Protein AF-A0A7X0LHN7-F1 (afdb_monomer_lite)

pLDDT: mean 94.03, std 6.89, range [61.16, 98.5]

Sequence (80 aa):
MEHLTGAYGVIEAKLANGNWALGERYSVVDPYLAVFYRWGMRMSIDMPKSFPNWTCHARRIEARPAVQRALEQENISLWR

Radius of gyration: 12.18 Å; chains: 1; bounding box: 29×21×32 Å

Foldseek 3Di:
DVVLLVVLVVQLVCLVQALANPHDDHDPVLVVLLVVLLVCLVVVNPCCVSRVSSVSSNVVQCPDPVNVVVCVVVVHDSND

Structure (mmCIF, N/CA/C/O backbone):
data_AF-A0A7X0LHN7-F1
#
_entry.id   AF-A0A7X0LHN7-F1
#
loop_
_atom_site.group_PDB
_atom_site.id
_atom_site.type_symbol
_atom_site.label_atom_id
_atom_site.label_alt_id
_atom_site.label_comp_id
_atom_site.label_asym_id
_atom_site.label_entity_id
_atom_site.label_seq_id
_atom_site.pdbx_PDB_ins_code
_atom_site.Cartn_x
_atom_site.Cartn_y
_atom_site.Cartn_z
_atom_site.occupancy
_atom_site.B_iso_or_equiv
_atom_site.auth_seq_id
_atom_site.auth_comp_id
_atom_site.auth_asym_id
_atom_site.auth_atom_id
_atom_site.pdbx_PDB_model_num
ATOM 1 N N . MET A 1 1 ? 14.321 -14.470 -7.251 1.00 61.16 1 MET A N 1
ATOM 2 C CA . MET A 1 1 ? 13.996 -13.027 -7.345 1.00 61.16 1 MET A CA 1
ATOM 3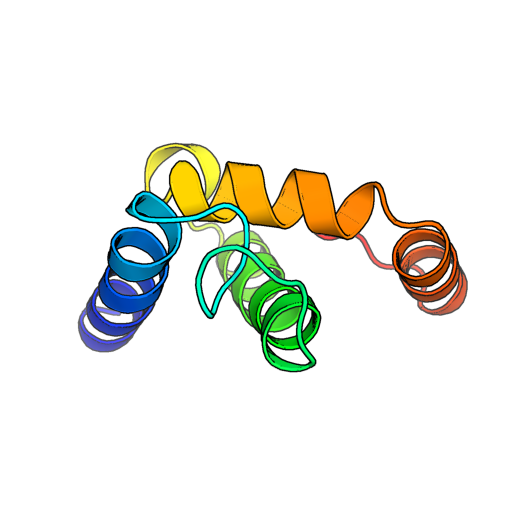 C C . MET A 1 1 ? 13.185 -12.721 -8.597 1.00 61.16 1 MET A C 1
ATOM 5 O O . MET A 1 1 ? 12.146 -12.098 -8.464 1.00 61.16 1 MET A O 1
ATOM 9 N N . GLU A 1 2 ? 13.572 -13.237 -9.767 1.00 65.12 2 GLU A N 1
ATOM 10 C CA . GLU A 1 2 ? 12.880 -13.003 -11.050 1.00 65.12 2 GLU A CA 1
ATOM 11 C C . GLU A 1 2 ? 11.365 -13.303 -11.028 1.00 65.12 2 GLU A C 1
ATOM 13 O O . GLU A 1 2 ? 10.558 -12.466 -11.428 1.00 65.12 2 GLU A O 1
ATOM 18 N N . HIS A 1 3 ? 10.948 -14.435 -10.446 1.00 75.50 3 HIS A N 1
ATOM 19 C CA . HIS A 1 3 ? 9.523 -14.781 -10.330 1.00 75.50 3 HIS A CA 1
ATOM 20 C C . HIS A 1 3 ? 8.717 -13.834 -9.423 1.00 75.50 3 HIS A C 1
ATOM 22 O O . HIS A 1 3 ? 7.544 -13.578 -9.688 1.00 75.50 3 HIS A O 1
ATOM 28 N N . LEU A 1 4 ? 9.339 -13.290 -8.370 1.00 81.75 4 LEU A N 1
ATOM 29 C CA . LEU A 1 4 ? 8.678 -12.366 -7.444 1.00 81.75 4 LEU A CA 1
ATOM 30 C C . LEU A 1 4 ? 8.444 -11.009 -8.113 1.00 81.75 4 LEU A C 1
ATOM 32 O O . LEU A 1 4 ? 7.343 -10.469 -8.045 1.00 81.75 4 LEU A O 1
ATOM 36 N N . THR A 1 5 ? 9.458 -10.496 -8.813 1.00 79.19 5 THR A N 1
ATOM 37 C CA . THR A 1 5 ? 9.359 -9.243 -9.570 1.00 79.19 5 THR A CA 1
ATOM 38 C C . THR A 1 5 ? 8.295 -9.342 -10.663 1.00 79.19 5 THR A C 1
ATOM 40 O O . THR A 1 5 ? 7.511 -8.411 -10.827 1.00 79.19 5 THR A O 1
ATOM 43 N N . GLY A 1 6 ? 8.198 -10.489 -11.348 1.00 88.38 6 GLY A N 1
ATOM 44 C CA . GLY A 1 6 ? 7.130 -10.749 -12.317 1.00 88.38 6 GLY A CA 1
ATOM 45 C C . GLY A 1 6 ? 5.733 -10.696 -11.691 1.00 88.38 6 GLY A C 1
ATOM 46 O O . GLY A 1 6 ? 4.860 -9.988 -12.190 1.00 88.38 6 GLY A O 1
ATOM 47 N N . ALA A 1 7 ? 5.523 -11.379 -10.560 1.00 92.06 7 ALA A N 1
ATOM 48 C CA . ALA A 1 7 ? 4.238 -11.358 -9.856 1.00 92.06 7 ALA A CA 1
ATOM 49 C C . ALA A 1 7 ? 3.859 -9.951 -9.354 1.00 92.06 7 ALA A C 1
ATOM 51 O O . ALA A 1 7 ? 2.703 -9.542 -9.463 1.00 92.06 7 ALA A O 1
ATOM 52 N N . TYR A 1 8 ? 4.831 -9.187 -8.849 1.00 95.44 8 TYR A N 1
ATOM 53 C CA . TYR A 1 8 ? 4.609 -7.818 -8.374 1.00 95.44 8 TYR A CA 1
ATOM 54 C C . TYR A 1 8 ? 4.287 -6.871 -9.537 1.00 95.44 8 TYR A C 1
ATOM 56 O O . TYR A 1 8 ? 3.396 -6.032 -9.413 1.00 95.44 8 TYR A O 1
ATOM 64 N N . GLY A 1 9 ? 4.921 -7.072 -10.696 1.00 95.50 9 GLY A N 1
ATOM 65 C CA . GLY A 1 9 ? 4.596 -6.353 -11.928 1.00 95.50 9 GLY A CA 1
ATOM 66 C C . GLY A 1 9 ? 3.150 -6.564 -12.391 1.00 95.50 9 GLY A C 1
ATOM 67 O O . GLY A 1 9 ? 2.511 -5.621 -12.852 1.00 95.50 9 GLY A O 1
ATOM 68 N N . VAL A 1 10 ? 2.587 -7.765 -12.208 1.00 94.75 10 VAL A N 1
ATOM 69 C CA . VAL A 1 10 ? 1.167 -8.024 -12.518 1.00 94.75 10 VAL A CA 1
ATOM 70 C C . VAL A 1 10 ? 0.238 -7.216 -11.608 1.00 94.75 10 VAL A C 1
ATOM 72 O O . VAL A 1 10 ? -0.769 -6.685 -12.080 1.00 94.75 10 VAL A O 1
ATOM 75 N N . ILE A 1 11 ? 0.556 -7.110 -10.316 1.00 95.62 11 ILE A N 1
ATOM 76 C CA . ILE A 1 11 ? -0.233 -6.316 -9.362 1.00 95.62 11 ILE A CA 1
ATOM 77 C C . ILE A 1 11 ? -0.171 -4.831 -9.733 1.00 95.62 11 ILE A C 1
ATOM 79 O O . ILE A 1 11 ? -1.214 -4.189 -9.847 1.00 95.62 11 ILE A O 1
ATOM 83 N N . GLU A 1 12 ? 1.032 -4.314 -9.987 1.00 96.88 12 GLU A N 1
ATOM 84 C CA . GLU A 1 12 ? 1.262 -2.931 -10.417 1.00 96.88 12 GLU A CA 1
ATOM 85 C C . GLU A 1 12 ? 0.452 -2.576 -11.671 1.00 96.88 12 GLU A C 1
ATOM 87 O O . GLU A 1 12 ? -0.278 -1.585 -11.683 1.00 96.88 12 GLU A O 1
ATOM 92 N N . ALA A 1 13 ? 0.504 -3.427 -12.700 1.00 95.12 13 ALA A N 1
ATOM 93 C CA . ALA A 1 13 ? -0.235 -3.213 -13.941 1.00 95.12 13 ALA A CA 1
ATOM 94 C C . ALA A 1 13 ? -1.759 -3.218 -13.734 1.00 95.12 13 ALA A C 1
ATOM 96 O O . ALA A 1 13 ? -2.472 -2.437 -14.364 1.00 95.12 13 ALA A O 1
ATOM 97 N N . LYS A 1 14 ? -2.282 -4.068 -12.840 1.00 93.69 14 LYS A N 1
ATOM 98 C CA . LYS A 1 14 ? -3.720 -4.085 -12.524 1.00 93.69 14 LYS A CA 1
ATOM 99 C C . LYS A 1 14 ? -4.170 -2.824 -11.791 1.00 93.69 14 LYS A C 1
ATOM 101 O O . LYS A 1 14 ? -5.268 -2.337 -12.051 1.00 93.69 14 LYS A O 1
ATOM 106 N N . LEU A 1 15 ? -3.329 -2.294 -10.906 1.00 95.94 15 LEU A N 1
ATOM 107 C CA . LEU A 1 15 ? -3.622 -1.082 -10.140 1.00 95.94 15 LEU A CA 1
ATOM 108 C C . LEU A 1 15 ? -3.491 0.204 -10.967 1.00 95.94 15 LEU A C 1
ATOM 110 O O . LEU A 1 15 ? -3.995 1.238 -10.543 1.00 95.94 15 LEU A O 1
ATOM 114 N N . ALA A 1 16 ? -2.889 0.152 -12.157 1.00 93.31 16 ALA A N 1
ATOM 115 C CA . ALA A 1 16 ? -2.833 1.297 -13.066 1.00 93.31 16 ALA A CA 1
ATOM 116 C C . ALA A 1 16 ? -4.214 1.711 -13.620 1.00 93.31 16 ALA A C 1
ATOM 118 O O . ALA A 1 16 ? -4.412 2.867 -13.983 1.00 93.31 16 ALA A O 1
ATOM 119 N N . ASN A 1 17 ? -5.179 0.784 -13.676 1.00 83.25 17 ASN A N 1
ATOM 120 C CA . ASN A 1 17 ? -6.475 0.983 -14.342 1.00 83.25 17 ASN A CA 1
ATOM 121 C C . ASN A 1 17 ? -7.647 1.216 -13.374 1.00 83.25 17 ASN A C 1
ATOM 123 O O . ASN A 1 17 ? -8.807 1.027 -13.739 1.00 83.25 17 ASN A O 1
ATOM 127 N N . GLY A 1 18 ? -7.381 1.590 -12.125 1.00 77.81 18 GLY A N 1
ATOM 128 C CA . GLY A 1 18 ? -8.446 1.803 -11.155 1.00 77.81 18 GLY A CA 1
ATOM 129 C C . GLY A 1 18 ? -7.939 2.178 -9.776 1.00 77.81 18 GLY A C 1
ATOM 130 O O . GLY A 1 18 ? -6.766 2.044 -9.446 1.00 77.81 18 GLY A O 1
ATOM 131 N N . ASN A 1 19 ? -8.853 2.653 -8.937 1.00 87.19 19 ASN A N 1
ATOM 132 C CA . ASN A 1 19 ? -8.508 3.042 -7.575 1.00 87.19 19 ASN A CA 1
ATOM 133 C C . ASN A 1 19 ? -8.362 1.835 -6.622 1.00 87.19 19 ASN A C 1
ATOM 135 O O . ASN A 1 19 ? -7.738 1.944 -5.564 1.00 87.19 19 ASN A O 1
ATOM 139 N N . TRP A 1 20 ? -8.921 0.684 -6.974 1.00 95.75 20 TRP A N 1
ATOM 140 C CA . TRP A 1 20 ? -8.909 -0.523 -6.156 1.00 95.75 20 TRP A CA 1
ATOM 141 C C . TRP A 1 20 ? -8.523 -1.738 -6.998 1.00 95.75 20 TRP A C 1
ATOM 143 O O . TRP A 1 20 ? -8.566 -1.705 -8.227 1.00 95.75 20 TRP A O 1
ATOM 153 N N . ALA A 1 21 ? -8.167 -2.834 -6.335 1.00 94.94 21 ALA A N 1
ATOM 154 C CA . ALA A 1 21 ? -7.631 -4.043 -6.959 1.00 94.94 21 ALA A CA 1
ATOM 155 C C . ALA A 1 21 ? -8.558 -4.658 -8.024 1.00 94.94 21 ALA A C 1
ATOM 157 O O . ALA A 1 21 ? -8.086 -5.331 -8.939 1.00 94.94 21 ALA A O 1
ATOM 158 N N . LEU A 1 22 ? -9.871 -4.432 -7.900 1.00 93.88 22 LEU A N 1
ATOM 159 C CA . LEU A 1 22 ? -10.905 -4.909 -8.824 1.00 93.88 22 LEU A CA 1
ATOM 160 C C . LEU A 1 22 ? -11.598 -3.758 -9.584 1.00 93.88 22 LEU A C 1
ATOM 162 O O . LEU A 1 22 ? -12.742 -3.905 -10.012 1.00 93.88 22 LEU A O 1
ATOM 166 N N . GLY A 1 23 ? -10.928 -2.609 -9.738 1.00 90.19 23 GLY A N 1
ATOM 167 C CA . GLY A 1 23 ? -11.419 -1.448 -10.485 1.00 90.19 23 GLY A CA 1
ATOM 168 C C . GLY A 1 23 ? -11.880 -0.305 -9.581 1.00 90.19 23 GLY A C 1
ATOM 169 O O . GLY A 1 23 ? -11.100 0.260 -8.816 1.00 90.19 23 GLY A O 1
ATOM 170 N N . GLU A 1 24 ? -13.150 0.085 -9.682 1.00 90.88 24 GLU A N 1
ATOM 171 C CA . GLU A 1 24 ? -13.663 1.304 -9.033 1.00 90.88 24 GLU A CA 1
ATOM 172 C C . GLU A 1 24 ? -14.117 1.108 -7.584 1.00 90.88 24 GLU A C 1
ATOM 174 O O . GLU A 1 24 ? -14.279 2.084 -6.848 1.00 90.88 24 GLU A O 1
ATOM 179 N N . ARG A 1 25 ? -14.310 -0.140 -7.142 1.00 93.62 25 ARG A N 1
ATOM 180 C CA . ARG A 1 25 ? -14.860 -0.452 -5.816 1.00 93.62 25 ARG A CA 1
ATOM 181 C C . ARG A 1 25 ? -13.867 -1.204 -4.945 1.00 93.62 25 ARG A C 1
ATOM 183 O O . ARG A 1 25 ? -13.224 -2.148 -5.393 1.00 93.62 25 ARG A O 1
ATOM 190 N N . TYR A 1 26 ? -13.823 -0.805 -3.677 1.00 95.75 26 TYR A N 1
ATOM 191 C CA . TYR A 1 26 ? -13.079 -1.500 -2.636 1.00 95.75 26 TYR A CA 1
ATOM 192 C C . TYR A 1 26 ? -13.619 -2.922 -2.433 1.00 95.75 26 TYR A C 1
ATOM 194 O O . TYR A 1 26 ? -14.829 -3.155 -2.470 1.00 95.75 26 TYR A O 1
ATOM 202 N N . SER A 1 27 ? -12.717 -3.861 -2.172 1.00 96.25 27 SER A N 1
ATOM 203 C CA . SER A 1 27 ? -12.995 -5.281 -1.987 1.00 96.25 27 SER A CA 1
ATOM 204 C C . SER A 1 27 ? -12.086 -5.895 -0.916 1.00 96.25 27 SER A C 1
ATOM 206 O O . SER A 1 27 ? -11.156 -5.266 -0.411 1.00 96.25 27 SER A O 1
ATOM 208 N N . VAL A 1 28 ? -12.315 -7.171 -0.597 1.00 96.25 28 VAL A N 1
ATOM 209 C CA . VAL A 1 28 ? -11.436 -7.939 0.304 1.00 96.25 28 VAL A CA 1
ATOM 210 C C . VAL A 1 28 ? -10.019 -8.134 -0.259 1.00 96.25 28 VAL A C 1
ATOM 212 O O . VAL A 1 28 ? -9.086 -8.386 0.498 1.00 96.25 28 VAL A O 1
ATOM 215 N N . VAL A 1 29 ? -9.829 -7.975 -1.573 1.00 97.00 29 VAL A N 1
ATOM 216 C CA . VAL A 1 29 ? -8.517 -8.122 -2.221 1.00 97.00 29 VAL A CA 1
ATOM 217 C C . VAL A 1 29 ? -7.577 -6.985 -1.819 1.00 97.00 29 VAL A C 1
ATOM 219 O O . VAL A 1 29 ? -6.388 -7.201 -1.615 1.00 97.00 29 VAL A O 1
ATOM 222 N N . ASP A 1 30 ? -8.102 -5.776 -1.644 1.00 97.50 30 ASP A N 1
ATOM 223 C CA . ASP A 1 30 ? -7.305 -4.585 -1.368 1.00 97.50 30 ASP A CA 1
ATOM 224 C C . ASP A 1 30 ? -6.457 -4.657 -0.079 1.00 97.50 30 ASP A C 1
ATOM 226 O O . ASP A 1 30 ? -5.253 -4.407 -0.152 1.00 97.50 30 ASP A O 1
ATOM 230 N N . PRO A 1 31 ? -6.997 -5.024 1.103 1.00 96.81 31 PRO A N 1
ATOM 231 C CA . PRO A 1 31 ? -6.177 -5.184 2.302 1.00 96.81 31 PRO A CA 1
ATOM 232 C C . PRO A 1 31 ? -5.217 -6.374 2.185 1.00 96.81 31 PRO A C 1
ATOM 234 O O . PRO A 1 31 ? -4.146 -6.347 2.785 1.00 96.81 31 PRO A O 1
ATOM 237 N N . TYR A 1 32 ? -5.553 -7.392 1.385 1.00 96.94 32 TYR A N 1
ATOM 238 C CA . TYR A 1 32 ? -4.657 -8.520 1.145 1.00 96.94 32 TYR A CA 1
ATOM 239 C C . TYR A 1 32 ? -3.402 -8.094 0.367 1.00 96.94 32 TYR A C 1
ATOM 241 O O . TYR A 1 32 ? -2.295 -8.516 0.701 1.00 96.94 32 TYR A O 1
ATOM 249 N N . LEU A 1 33 ? -3.531 -7.170 -0.594 1.00 97.38 33 LEU A N 1
ATOM 250 C CA . LEU A 1 33 ? -2.375 -6.602 -1.297 1.00 97.38 33 LEU A CA 1
ATOM 251 C C . LEU A 1 33 ? -1.433 -5.817 -0.369 1.00 97.38 33 LEU A C 1
ATOM 253 O O . LEU A 1 33 ? -0.227 -5.798 -0.605 1.00 97.38 33 LEU A O 1
ATOM 257 N N . ALA A 1 34 ? -1.927 -5.212 0.715 1.00 97.19 34 ALA A N 1
ATOM 258 C CA . ALA A 1 34 ? -1.062 -4.500 1.661 1.00 97.19 34 ALA A CA 1
ATOM 259 C C . ALA A 1 34 ? -0.064 -5.431 2.380 1.00 97.19 34 ALA A C 1
ATOM 261 O O . ALA A 1 34 ? 1.037 -4.999 2.728 1.00 97.19 34 ALA A O 1
ATOM 262 N N . VAL A 1 35 ? -0.404 -6.716 2.544 1.00 96.06 35 VAL A N 1
ATOM 263 C CA . VAL A 1 35 ? 0.494 -7.729 3.126 1.00 96.06 35 VAL A CA 1
ATOM 264 C C . VAL A 1 35 ? 1.740 -7.903 2.256 1.00 96.06 35 VAL A C 1
ATOM 266 O O . VAL A 1 35 ? 2.862 -7.783 2.751 1.00 96.06 35 VAL A O 1
ATOM 269 N N . PHE A 1 36 ? 1.551 -8.124 0.952 1.00 96.62 36 PHE A N 1
ATOM 270 C CA . PHE A 1 36 ? 2.662 -8.310 0.014 1.00 96.62 36 PHE A CA 1
ATOM 271 C C . PHE A 1 36 ? 3.445 -7.022 -0.225 1.00 96.62 36 PHE A C 1
ATOM 273 O O . PHE A 1 36 ? 4.673 -7.069 -0.325 1.00 96.62 36 PHE A O 1
ATOM 280 N N . TYR A 1 37 ? 2.768 -5.870 -0.235 1.00 97.56 37 TYR A N 1
ATOM 281 C CA . TYR A 1 37 ? 3.443 -4.575 -0.302 1.00 97.56 37 TYR A CA 1
ATOM 282 C C . TYR A 1 37 ? 4.442 -4.420 0.851 1.00 97.56 37 TYR A C 1
ATOM 284 O O . TYR A 1 37 ? 5.625 -4.147 0.635 1.00 97.56 37 TYR A O 1
ATOM 292 N N . ARG A 1 38 ? 3.991 -4.693 2.083 1.00 96.94 38 ARG A N 1
ATOM 293 C CA . ARG A 1 38 ? 4.840 -4.648 3.277 1.00 96.94 38 ARG A CA 1
ATOM 294 C C . ARG A 1 38 ? 5.986 -5.656 3.213 1.00 96.94 38 ARG A C 1
ATOM 296 O O . ARG A 1 38 ? 7.093 -5.352 3.648 1.00 96.94 38 ARG A O 1
ATOM 303 N N . TRP A 1 39 ? 5.757 -6.860 2.691 1.00 95.75 39 TRP A N 1
ATOM 304 C CA . TRP A 1 39 ? 6.844 -7.826 2.501 1.00 95.75 39 TRP A CA 1
ATOM 305 C C . TRP A 1 39 ? 7.883 -7.330 1.498 1.00 95.75 39 TRP A C 1
ATOM 307 O O . TRP A 1 39 ? 9.070 -7.485 1.760 1.00 95.75 39 TRP A O 1
ATOM 317 N N . GLY A 1 40 ? 7.461 -6.661 0.422 1.00 95.62 40 GLY A N 1
ATOM 318 C CA . GLY A 1 40 ? 8.378 -6.007 -0.513 1.00 95.62 40 GLY A CA 1
ATOM 319 C C . GLY A 1 40 ? 9.281 -4.982 0.177 1.00 95.62 40 GLY A C 1
ATOM 320 O O . GLY A 1 40 ? 10.500 -5.042 0.020 1.00 95.62 40 GLY A O 1
ATOM 321 N N . MET A 1 41 ? 8.703 -4.127 1.029 1.00 95.88 41 MET A N 1
ATOM 322 C CA . MET A 1 41 ? 9.467 -3.180 1.857 1.00 95.88 41 MET A CA 1
ATOM 323 C C . MET A 1 41 ? 10.470 -3.893 2.778 1.00 95.88 41 MET A C 1
ATOM 325 O O . MET A 1 41 ? 11.647 -3.538 2.806 1.00 95.88 41 MET A O 1
ATOM 329 N N . ARG A 1 42 ? 10.043 -4.954 3.480 1.00 94.94 42 ARG A N 1
ATOM 330 C CA . ARG A 1 42 ? 10.913 -5.747 4.375 1.00 94.94 42 ARG A CA 1
ATOM 331 C C . ARG A 1 42 ? 12.020 -6.509 3.649 1.00 94.94 42 ARG A C 1
ATOM 333 O O . ARG A 1 42 ? 13.027 -6.844 4.263 1.00 94.94 42 ARG A O 1
ATOM 340 N N . MET A 1 43 ? 11.829 -6.799 2.365 1.00 94.06 43 MET A N 1
ATOM 341 C CA . MET A 1 43 ? 12.841 -7.388 1.484 1.00 94.06 43 MET A CA 1
ATOM 342 C C . MET A 1 43 ? 13.766 -6.330 0.863 1.00 94.06 43 MET A C 1
ATOM 344 O O . MET A 1 43 ? 14.550 -6.659 -0.024 1.00 94.06 43 MET A O 1
ATOM 348 N N . SER A 1 44 ? 13.671 -5.071 1.308 1.00 92.88 44 SER A N 1
ATOM 349 C CA . SER A 1 44 ? 14.458 -3.940 0.808 1.00 92.88 44 SER A CA 1
ATOM 350 C C . SER A 1 44 ? 14.275 -3.672 -0.688 1.00 92.88 44 SER A C 1
ATOM 352 O O . SER A 1 44 ? 15.158 -3.113 -1.337 1.00 92.88 44 SER A O 1
ATOM 354 N N . ILE A 1 45 ? 13.119 -4.043 -1.245 1.00 93.62 45 ILE A N 1
ATOM 355 C CA . ILE A 1 45 ? 12.723 -3.597 -2.578 1.00 93.62 45 ILE A CA 1
ATOM 356 C C . ILE A 1 45 ? 12.301 -2.134 -2.457 1.00 93.62 45 ILE A C 1
ATOM 358 O O . ILE A 1 45 ? 11.506 -1.780 -1.587 1.00 93.62 45 ILE A O 1
ATOM 362 N N . ASP A 1 46 ? 12.800 -1.286 -3.354 1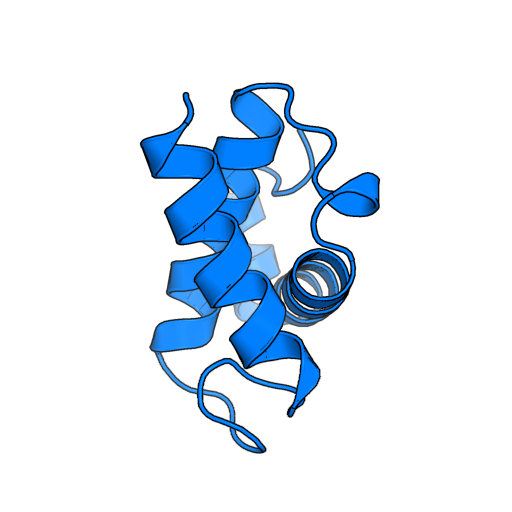.00 95.31 46 ASP A N 1
ATOM 363 C CA . ASP A 1 46 ? 12.338 0.096 -3.475 1.00 95.31 46 ASP A CA 1
ATOM 364 C C . ASP A 1 46 ? 10.934 0.104 -4.100 1.00 95.31 46 ASP A C 1
ATOM 366 O O . ASP A 1 46 ? 10.764 0.295 -5.309 1.00 95.31 46 ASP A O 1
ATOM 370 N N . MET A 1 47 ? 9.926 -0.206 -3.276 1.00 96.75 47 MET A N 1
ATOM 371 C CA . MET A 1 47 ? 8.530 -0.309 -3.700 1.00 96.75 47 MET A CA 1
ATOM 372 C C . MET A 1 47 ? 8.016 1.009 -4.294 1.00 96.75 47 MET A C 1
ATOM 374 O O . MET A 1 47 ? 7.447 0.944 -5.381 1.00 96.75 47 MET A O 1
ATOM 378 N N . PRO A 1 48 ? 8.256 2.193 -3.684 1.00 97.06 48 PRO A N 1
ATOM 379 C CA . PRO A 1 48 ? 7.838 3.468 -4.268 1.00 97.06 48 PRO A CA 1
ATOM 380 C C . PRO A 1 48 ? 8.384 3.720 -5.670 1.00 97.06 48 PRO A C 1
ATOM 382 O O . PRO A 1 48 ? 7.660 4.241 -6.518 1.00 97.06 48 PRO A O 1
ATOM 385 N N . LYS A 1 49 ? 9.645 3.356 -5.923 1.00 96.81 49 LYS A N 1
ATOM 386 C CA . LYS A 1 49 ? 10.263 3.540 -7.238 1.00 96.81 49 LYS A CA 1
ATOM 387 C C . LYS A 1 49 ? 9.825 2.486 -8.249 1.00 96.81 49 LYS A C 1
ATOM 389 O O . LYS A 1 49 ? 9.647 2.808 -9.419 1.00 96.81 49 LYS A O 1
ATOM 394 N N . SER A 1 50 ? 9.693 1.236 -7.8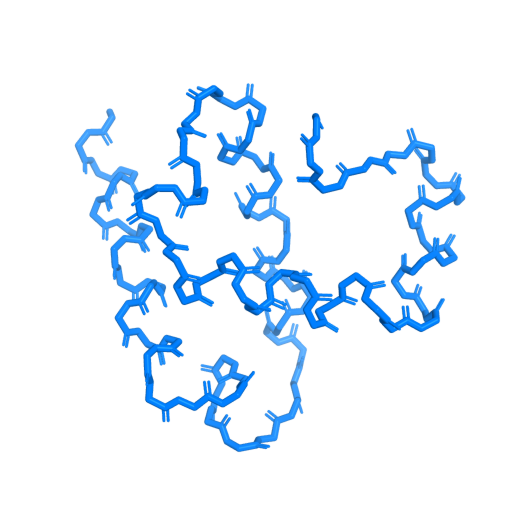15 1.00 96.12 50 SER A N 1
ATOM 395 C CA . SER A 1 50 ? 9.467 0.097 -8.713 1.00 96.12 50 SER A CA 1
ATOM 396 C C . SER A 1 50 ? 7.986 -0.141 -9.019 1.00 96.12 50 SER A C 1
ATOM 398 O O . SER A 1 50 ? 7.667 -0.646 -10.092 1.00 96.12 50 SER A O 1
ATOM 400 N N . PHE A 1 51 ? 7.088 0.215 -8.094 1.00 97.19 51 PHE A N 1
ATOM 401 C CA . PHE A 1 51 ? 5.649 -0.072 -8.158 1.00 97.19 51 PHE A CA 1
ATOM 402 C C . PHE A 1 51 ? 4.808 1.137 -7.689 1.00 97.19 51 PHE A C 1
ATOM 404 O O . PHE A 1 51 ? 4.142 1.078 -6.648 1.00 97.19 51 PHE A O 1
ATOM 411 N N . PRO A 1 52 ? 4.855 2.273 -8.411 1.00 97.69 52 PRO A N 1
ATOM 412 C CA . PRO A 1 52 ? 4.233 3.523 -7.976 1.00 97.69 52 PRO A CA 1
ATOM 413 C C . PRO A 1 52 ? 2.701 3.457 -7.857 1.00 97.69 52 PRO A C 1
ATOM 415 O O . PRO A 1 52 ? 2.143 4.086 -6.948 1.00 97.69 52 PRO A O 1
ATOM 418 N N . ASN A 1 53 ? 2.002 2.699 -8.712 1.00 97.69 53 ASN A N 1
ATOM 419 C CA . ASN A 1 53 ? 0.546 2.543 -8.602 1.00 97.69 53 ASN A CA 1
ATOM 420 C C . ASN A 1 53 ? 0.185 1.737 -7.352 1.00 97.69 53 ASN A C 1
ATOM 422 O O . ASN A 1 53 ? -0.723 2.113 -6.602 1.00 97.69 53 ASN A O 1
ATOM 426 N N . TRP A 1 54 ? 0.945 0.680 -7.062 1.00 97.56 54 TRP A N 1
ATOM 427 C CA . TRP A 1 54 ? 0.780 -0.078 -5.830 1.00 97.56 54 TRP A CA 1
ATOM 428 C C . TRP A 1 54 ? 1.115 0.754 -4.592 1.00 97.56 54 TRP A C 1
ATOM 430 O O . TRP A 1 54 ? 0.389 0.694 -3.602 1.00 97.56 54 TRP A O 1
ATOM 440 N N . THR A 1 55 ? 2.126 1.619 -4.643 1.00 98.12 55 THR A N 1
ATOM 441 C CA . THR A 1 55 ? 2.401 2.570 -3.556 1.00 98.12 55 THR A CA 1
ATOM 442 C C . THR A 1 55 ? 1.252 3.555 -3.341 1.00 98.12 55 THR A C 1
ATOM 444 O O . THR A 1 55 ? 0.894 3.834 -2.194 1.00 98.12 55 THR A O 1
ATOM 447 N N . CYS A 1 56 ? 0.630 4.064 -4.409 1.00 97.56 56 CYS A N 1
ATOM 448 C CA . CYS A 1 56 ? -0.566 4.904 -4.298 1.00 97.56 56 CYS A CA 1
ATOM 449 C C . CYS A 1 56 ? -1.719 4.148 -3.615 1.00 97.56 56 CYS A C 1
ATOM 451 O O . CYS A 1 56 ? -2.340 4.658 -2.676 1.00 97.56 56 CYS A O 1
ATOM 453 N N . HIS A 1 57 ? -1.953 2.901 -4.029 1.00 98.00 57 HIS A N 1
ATOM 454 C CA . HIS A 1 57 ? -2.939 2.013 -3.417 1.00 98.00 57 HIS A CA 1
ATOM 455 C C . HIS A 1 57 ? -2.638 1.735 -1.936 1.00 98.00 57 HIS A C 1
ATOM 457 O O . HIS A 1 57 ? -3.532 1.876 -1.101 1.00 98.00 57 HIS A O 1
ATOM 463 N N . ALA A 1 58 ? -1.382 1.457 -1.575 1.00 98.12 58 ALA A N 1
ATOM 464 C CA . ALA A 1 58 ? -0.960 1.222 -0.195 1.00 98.12 58 ALA A CA 1
ATOM 465 C C . ALA A 1 58 ? -1.209 2.443 0.706 1.00 98.12 58 ALA A C 1
ATOM 467 O O . ALA A 1 58 ? -1.730 2.286 1.810 1.00 98.12 58 ALA A O 1
ATOM 468 N N . ARG A 1 59 ? -0.940 3.667 0.220 1.00 98.06 59 ARG A N 1
ATOM 469 C CA . ARG A 1 59 ? -1.281 4.912 0.943 1.00 98.06 59 ARG A CA 1
ATOM 470 C C . ARG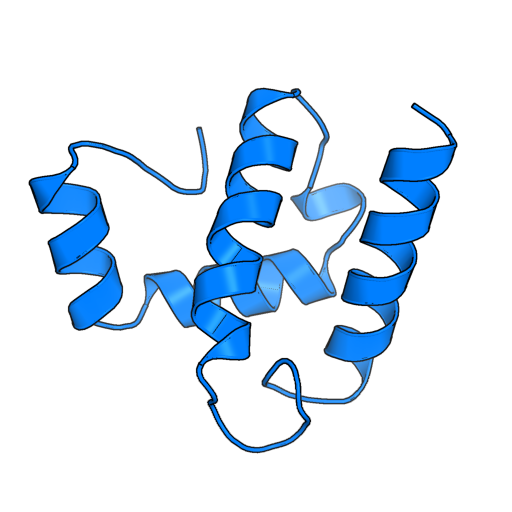 A 1 59 ? -2.785 5.047 1.158 1.00 98.06 59 ARG A C 1
ATOM 472 O O . ARG A 1 59 ? -3.231 5.396 2.248 1.00 98.06 59 ARG A O 1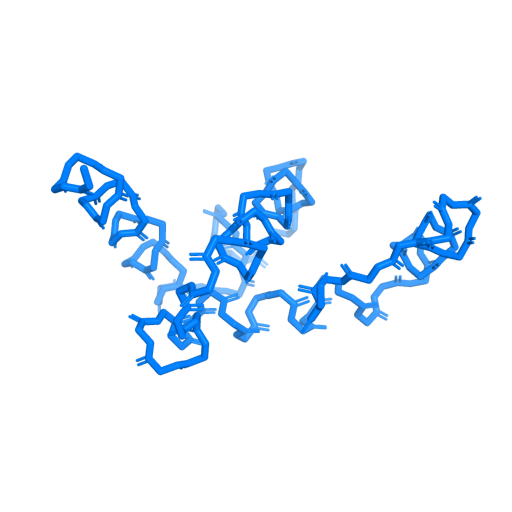
ATOM 479 N N . ARG A 1 60 ? -3.583 4.740 0.132 1.00 97.56 60 ARG A N 1
ATOM 480 C CA . ARG A 1 60 ? -5.049 4.756 0.231 1.00 97.56 60 ARG A CA 1
ATOM 481 C C . ARG A 1 60 ? -5.558 3.727 1.242 1.00 97.56 60 ARG A C 1
ATOM 483 O O . ARG A 1 60 ? -6.518 4.008 1.955 1.00 97.56 60 ARG A O 1
ATOM 490 N N . ILE A 1 61 ? -4.924 2.557 1.313 1.00 97.88 61 ILE A N 1
ATOM 491 C CA . ILE A 1 61 ? -5.245 1.516 2.293 1.00 97.88 61 ILE A CA 1
ATOM 492 C C . ILE A 1 61 ? -4.882 1.957 3.709 1.00 97.88 61 ILE A C 1
ATOM 494 O O . ILE A 1 61 ? -5.733 1.858 4.591 1.00 97.88 61 ILE A O 1
ATOM 498 N N . GLU A 1 62 ? -3.681 2.493 3.921 1.00 98.12 62 GLU A N 1
ATOM 499 C CA . GLU A 1 62 ? -3.245 3.000 5.227 1.00 98.12 62 GLU A CA 1
ATOM 500 C C . GLU A 1 62 ? -4.139 4.128 5.749 1.00 98.12 62 GLU A C 1
ATOM 502 O O . GLU A 1 62 ? -4.413 4.184 6.942 1.00 98.12 62 GLU A O 1
ATOM 507 N N . ALA A 1 63 ? -4.656 4.994 4.875 1.00 97.69 63 ALA A N 1
ATOM 508 C CA . ALA A 1 63 ? -5.548 6.084 5.272 1.00 97.69 63 ALA A CA 1
ATOM 509 C C . ALA A 1 63 ? -6.893 5.610 5.865 1.00 97.69 63 ALA A C 1
ATOM 511 O O . ALA A 1 63 ? -7.657 6.420 6.393 1.00 97.69 63 ALA A O 1
ATOM 512 N N . ARG A 1 64 ? -7.233 4.316 5.776 1.00 97.50 64 ARG A N 1
ATOM 513 C CA . ARG A 1 64 ? -8.507 3.791 6.287 1.00 97.50 64 ARG A CA 1
ATOM 514 C C . ARG A 1 64 ? -8.428 3.563 7.803 1.00 97.50 64 ARG A C 1
ATOM 516 O O . ARG A 1 64 ? -7.575 2.792 8.242 1.00 97.50 64 ARG A O 1
ATOM 523 N N . PRO A 1 65 ? -9.390 4.064 8.605 1.00 98.38 65 PRO A N 1
ATOM 524 C CA . PRO A 1 65 ? -9.344 3.938 10.067 1.00 98.38 65 PRO A CA 1
ATOM 525 C C . PRO A 1 65 ? -9.228 2.498 10.586 1.00 98.38 65 PRO A C 1
ATOM 527 O O . PRO A 1 65 ? -8.565 2.242 11.583 1.00 98.38 65 PRO A O 1
ATOM 530 N N . ALA A 1 66 ? -9.863 1.533 9.912 1.00 97.75 66 ALA A N 1
ATOM 531 C CA . ALA A 1 66 ? -9.762 0.123 10.292 1.00 97.75 66 ALA A CA 1
ATOM 532 C C . ALA A 1 66 ? -8.348 -0.447 10.103 1.00 97.75 66 ALA A C 1
ATOM 534 O O . ALA A 1 66 ? -7.921 -1.283 10.892 1.00 97.75 66 ALA A O 1
ATOM 535 N N . VAL A 1 67 ? -7.626 0.018 9.081 1.00 97.81 67 VAL A N 1
ATOM 536 C CA . VAL A 1 67 ? -6.250 -0.407 8.806 1.00 97.81 67 VAL A CA 1
ATOM 537 C C . VAL A 1 67 ? -5.302 0.223 9.817 1.00 97.81 67 VAL A C 1
ATOM 539 O O . VAL A 1 67 ? -4.480 -0.489 10.375 1.00 97.81 67 VAL A O 1
ATOM 542 N N . GLN A 1 68 ? -5.467 1.512 10.125 1.00 98.44 68 GLN A N 1
ATOM 543 C CA . GLN A 1 68 ? -4.668 2.196 11.151 1.00 98.44 68 GLN A CA 1
ATOM 544 C C . GLN A 1 68 ? -4.770 1.497 12.511 1.00 98.44 68 GLN A C 1
ATOM 546 O O . GLN A 1 68 ? -3.742 1.178 13.098 1.00 98.44 68 GLN A O 1
ATOM 551 N N . ARG A 1 69 ? -5.992 1.160 12.956 1.00 98.44 69 ARG A N 1
ATOM 552 C CA . ARG A 1 69 ? -6.201 0.397 14.200 1.00 98.44 69 ARG A CA 1
ATOM 553 C C . ARG A 1 69 ? -5.500 -0.960 14.186 1.00 98.44 69 ARG A C 1
ATOM 555 O O . ARG A 1 69 ? -4.914 -1.345 15.187 1.00 98.44 69 ARG A O 1
ATOM 562 N N . ALA A 1 70 ? -5.559 -1.683 13.067 1.00 97.88 70 ALA A N 1
ATOM 563 C CA . ALA A 1 70 ? -4.891 -2.976 12.945 1.00 97.88 70 ALA A CA 1
ATOM 564 C C . ALA A 1 70 ? -3.359 -2.833 12.980 1.00 97.88 70 ALA A C 1
ATOM 566 O O . ALA A 1 70 ? -2.691 -3.586 13.676 1.00 97.88 70 ALA A O 1
ATOM 567 N N . LEU A 1 71 ? -2.797 -1.851 12.268 1.00 97.56 71 LEU A N 1
ATOM 568 C CA . LEU A 1 71 ? -1.356 -1.580 12.282 1.00 97.56 71 LEU A CA 1
ATOM 569 C C . LEU A 1 71 ? -0.863 -1.199 13.685 1.00 97.56 71 LEU A C 1
ATOM 571 O O . LEU A 1 71 ? 0.191 -1.673 14.105 1.00 97.56 71 LEU A O 1
ATOM 575 N N . GLU A 1 72 ? -1.636 -0.386 14.408 1.00 98.31 72 GLU A N 1
ATOM 576 C CA . GLU A 1 72 ? -1.354 0.004 15.791 1.00 98.31 72 GLU A CA 1
ATOM 577 C C . GLU A 1 72 ? -1.421 -1.194 16.746 1.00 98.31 72 GLU A C 1
ATOM 579 O O . GLU A 1 72 ? -0.459 -1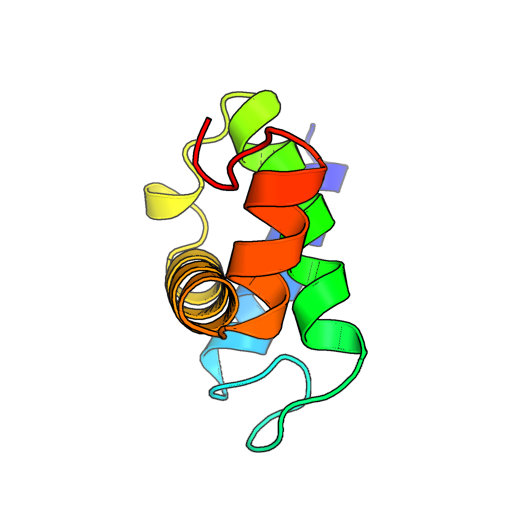.445 17.469 1.00 98.31 72 GLU A O 1
ATOM 584 N N . GLN A 1 73 ? -2.509 -1.970 16.703 1.00 98.50 73 GLN A N 1
ATOM 585 C CA . GLN A 1 73 ? -2.695 -3.152 17.550 1.00 98.50 73 GLN A CA 1
ATOM 586 C C . GLN A 1 73 ? -1.571 -4.179 17.361 1.00 98.50 73 GLN A C 1
ATOM 588 O O . GLN A 1 73 ? -1.072 -4.740 18.333 1.00 98.50 73 GLN A O 1
ATOM 593 N N . GLU A 1 74 ? -1.159 -4.407 16.116 1.00 97.12 74 GLU A N 1
ATOM 594 C CA . GLU A 1 74 ? -0.102 -5.362 15.779 1.00 97.12 74 GLU A CA 1
ATOM 595 C C . GLU A 1 74 ? 1.311 -4.754 15.906 1.00 97.12 74 GLU A C 1
ATOM 597 O O . GLU A 1 74 ? 2.306 -5.449 15.701 1.00 97.12 74 GLU A O 1
ATOM 602 N N . ASN A 1 75 ? 1.423 -3.460 16.239 1.00 97.38 75 ASN A N 1
ATOM 603 C CA . ASN A 1 75 ? 2.671 -2.696 16.328 1.00 97.38 75 ASN A CA 1
ATOM 604 C C . ASN A 1 75 ? 3.570 -2.833 15.079 1.00 97.38 75 ASN A C 1
ATOM 606 O O . ASN A 1 75 ? 4.787 -3.038 15.152 1.00 97.38 75 ASN A O 1
ATOM 610 N N . ILE A 1 76 ? 2.962 -2.719 13.898 1.00 96.19 76 ILE A N 1
ATOM 611 C CA . ILE A 1 76 ? 3.639 -2.807 12.598 1.00 96.19 76 ILE A CA 1
ATOM 612 C C . ILE A 1 76 ? 3.375 -1.562 11.746 1.00 96.19 76 ILE A C 1
ATOM 614 O O . ILE A 1 76 ? 2.499 -0.753 12.018 1.00 96.19 76 ILE A O 1
ATOM 618 N N . SER A 1 77 ? 4.150 -1.405 10.674 1.00 96.19 77 SER A N 1
ATOM 619 C CA . SER A 1 77 ? 3.936 -0.377 9.653 1.00 96.19 77 SER A CA 1
ATOM 620 C C . SER A 1 77 ? 4.061 -0.995 8.263 1.00 96.19 77 SER A C 1
ATOM 622 O O . SER A 1 77 ? 4.708 -2.034 8.100 1.00 96.19 77 SER A O 1
ATOM 624 N N . LEU A 1 78 ? 3.431 -0.366 7.270 1.00 95.81 78 LEU A N 1
ATOM 625 C CA . LEU A 1 78 ? 3.578 -0.737 5.862 1.00 95.81 78 LEU A CA 1
ATOM 626 C C . LEU A 1 78 ? 4.889 -0.235 5.244 1.00 95.81 78 LEU A C 1
ATOM 628 O O . LEU A 1 78 ? 5.281 -0.749 4.201 1.00 95.81 78 LEU A O 1
ATOM 632 N N . TRP A 1 79 ? 5.557 0.746 5.860 1.00 95.06 79 TRP A N 1
ATOM 633 C CA . TRP A 1 79 ? 6.670 1.484 5.245 1.00 95.06 79 TRP A CA 1
ATOM 634 C C . TRP A 1 79 ? 8.060 1.099 5.761 1.00 95.06 79 TRP A C 1
ATOM 636 O O . TRP A 1 79 ? 9.045 1.682 5.316 1.00 95.06 79 TRP A O 1
ATOM 646 N N . ARG A 1 80 ? 8.148 0.159 6.705 1.00 82.75 80 ARG A N 1
ATOM 647 C CA . ARG A 1 80 ? 9.397 -0.295 7.331 1.00 82.75 80 ARG A CA 1
ATOM 648 C C . ARG A 1 80 ? 9.357 -1.789 7.637 1.00 82.75 80 ARG A C 1
ATOM 650 O O . ARG A 1 80 ? 8.250 -2.310 7.919 1.00 82.75 80 ARG A O 1
#

Secondary structure (DSSP, 8-state):
-HHHHHHHHHHHHHHTTSSBTTBSS--THHHHHHHHHHHHHHTT--HHHH-HHHHHHHHHHHTSHHHHHHHHHTT--S--